Protein AF-A0A5K1BR43-F1 (afdb_monomer_lite)

Sequence (83 aa):
VDMYSLGIVFFELWHPFATVMERSVILSDLKQKWKLPPVWASEFPEQAVLLQRLVASSPSDRPSALEVLQDALPPRMEDEWLK

Secondary structure (DSSP, 8-state):
-HHHHHHHHHHHHHS--S-HHHHHHHHHHHHHH----HHHHHH-HHHHHHHHHHT-SSGGGSPPHHHHHHHTSPPPHHHHHT-

Structure (mmCIF, N/CA/C/O backbone):
data_AF-A0A5K1BR43-F1
#
_entry.id   AF-A0A5K1BR43-F1
#
loop_
_atom_site.group_PDB
_atom_site.id
_atom_site.type_symbol
_atom_site.label_atom_id
_atom_site.label_alt_id
_atom_site.label_comp_id
_atom_site.label_asym_id
_atom_site.label_entity_id
_atom_site.label_seq_id
_atom_site.pdbx_PDB_ins_code
_atom_site.Cartn_x
_atom_site.Cartn_y
_atom_site.Cartn_z
_atom_site.occupancy
_atom_site.B_iso_or_equiv
_atom_site.auth_seq_id
_atom_site.auth_comp_id
_atom_site.auth_asym_id
_atom_site.auth_atom_id
_atom_site.pdbx_PDB_model_num
ATOM 1 N N . VAL A 1 1 ? -6.693 9.277 7.553 1.00 69.94 1 VAL A N 1
ATOM 2 C CA . VAL A 1 1 ? -6.190 9.610 6.194 1.00 69.94 1 VAL A CA 1
ATOM 3 C C . VAL A 1 1 ? -4.799 9.021 5.984 1.00 69.94 1 VAL A C 1
ATOM 5 O O . VAL A 1 1 ? -4.593 8.383 4.961 1.00 69.94 1 VAL A O 1
ATOM 8 N N . ASP A 1 2 ? -3.910 9.119 6.975 1.00 92.25 2 ASP A N 1
ATOM 9 C CA . ASP A 1 2 ? -2.489 8.726 6.898 1.00 92.25 2 ASP A CA 1
ATOM 10 C C . ASP A 1 2 ? -2.240 7.273 6.477 1.00 92.25 2 ASP A C 1
ATOM 12 O O . ASP A 1 2 ? -1.383 7.012 5.638 1.00 92.25 2 ASP A O 1
ATOM 16 N N . MET A 1 3 ? -3.053 6.334 6.966 1.00 95.19 3 MET A N 1
ATOM 17 C CA . MET A 1 3 ? -2.902 4.906 6.645 1.00 95.19 3 MET A CA 1
ATOM 18 C C . MET A 1 3 ? -3.133 4.588 5.160 1.00 95.19 3 MET A C 1
ATOM 20 O O . MET A 1 3 ? -2.521 3.670 4.624 1.00 95.19 3 MET A O 1
ATOM 24 N N . TYR A 1 4 ? -3.944 5.392 4.463 1.00 94.81 4 TYR A N 1
ATOM 25 C CA . TYR A 1 4 ? -4.120 5.240 3.017 1.00 94.81 4 TYR A CA 1
ATOM 26 C C . TYR A 1 4 ? -2.856 5.652 2.270 1.00 94.81 4 TYR A C 1
ATOM 28 O O . TYR A 1 4 ? -2.376 4.926 1.404 1.00 94.81 4 TYR A O 1
ATOM 36 N N . SER A 1 5 ? -2.296 6.809 2.626 1.00 94.81 5 SER A N 1
ATOM 37 C CA . SER A 1 5 ? -1.035 7.283 2.056 1.00 94.81 5 SER A CA 1
ATOM 38 C C . SER A 1 5 ? 0.098 6.296 2.335 1.00 94.81 5 SER A C 1
ATOM 40 O O . SER A 1 5 ? 0.889 6.024 1.435 1.00 94.81 5 SER A O 1
ATOM 42 N N . LEU A 1 6 ? 0.126 5.704 3.535 1.00 94.94 6 LEU A N 1
ATOM 43 C CA . LEU A 1 6 ? 1.055 4.628 3.876 1.00 94.94 6 LEU A CA 1
ATOM 44 C C . LEU A 1 6 ? 0.900 3.429 2.938 1.00 94.94 6 LEU A C 1
ATOM 46 O O . LEU A 1 6 ? 1.904 2.942 2.440 1.00 94.94 6 LEU A O 1
ATOM 50 N N . GLY A 1 7 ? -0.327 2.982 2.655 1.00 94.62 7 GLY A N 1
ATOM 51 C CA . GLY A 1 7 ? -0.564 1.893 1.705 1.00 94.62 7 GLY A CA 1
ATOM 52 C C . GLY A 1 7 ? -0.014 2.190 0.307 1.00 94.62 7 GLY A C 1
ATOM 53 O O . GLY A 1 7 ? 0.625 1.334 -0.296 1.00 94.62 7 GLY A O 1
ATOM 54 N N . ILE A 1 8 ? -0.173 3.422 -0.185 1.00 95.38 8 ILE A N 1
ATOM 55 C CA . ILE A 1 8 ? 0.417 3.822 -1.471 1.00 95.38 8 ILE A CA 1
ATOM 56 C C . ILE A 1 8 ? 1.946 3.741 -1.421 1.00 95.38 8 ILE A C 1
ATOM 58 O O . ILE A 1 8 ? 2.531 3.073 -2.266 1.00 95.38 8 ILE A O 1
ATOM 62 N N . VAL A 1 9 ? 2.587 4.348 -0.417 1.00 94.56 9 VAL A N 1
ATOM 63 C CA . VAL A 1 9 ? 4.055 4.305 -0.268 1.00 94.56 9 VAL A CA 1
ATOM 64 C C . VAL A 1 9 ? 4.552 2.866 -0.117 1.00 94.56 9 VAL A C 1
ATOM 66 O O . VAL A 1 9 ? 5.539 2.487 -0.736 1.00 94.56 9 VAL A O 1
ATOM 69 N N . PHE A 1 10 ? 3.848 2.045 0.658 1.00 93.88 10 PHE A N 1
ATOM 70 C CA . PHE A 1 10 ? 4.156 0.633 0.850 1.00 93.88 10 PHE A CA 1
ATOM 71 C C . PHE A 1 10 ? 4.159 -0.140 -0.473 1.00 93.88 10 PHE A C 1
ATOM 73 O O . PHE A 1 10 ? 5.104 -0.878 -0.740 1.00 93.88 10 PHE A O 1
ATOM 80 N N . PHE A 1 11 ? 3.156 0.069 -1.332 1.00 94.94 11 PHE A N 1
ATOM 81 C CA . PHE A 1 11 ? 3.136 -0.543 -2.661 1.00 94.94 11 PHE A CA 1
ATOM 82 C C . PHE A 1 11 ? 4.332 -0.100 -3.514 1.00 94.94 11 PHE A C 1
ATOM 84 O O . PHE A 1 11 ? 4.976 -0.933 -4.145 1.00 94.94 11 PHE A O 1
ATOM 91 N N . GLU A 1 12 ? 4.675 1.190 -3.495 1.00 94.38 12 GLU A N 1
ATOM 92 C CA . GLU A 1 12 ? 5.821 1.715 -4.250 1.00 94.38 12 GLU A CA 1
ATOM 93 C C . GLU A 1 12 ? 7.165 1.119 -3.802 1.00 94.38 12 GLU A C 1
ATOM 95 O O . GLU A 1 12 ? 8.063 0.966 -4.626 1.00 94.38 12 GLU A O 1
ATOM 100 N N . LEU A 1 13 ? 7.308 0.745 -2.525 1.00 92.69 13 LEU A N 1
ATOM 101 C CA . LEU A 1 13 ? 8.515 0.079 -2.017 1.00 92.69 13 LEU A CA 1
ATOM 102 C C . LEU A 1 13 ? 8.677 -1.352 -2.553 1.00 92.69 13 LEU A C 1
ATOM 104 O O . LEU A 1 13 ? 9.802 -1.822 -2.698 1.00 92.69 13 LEU A O 1
ATOM 108 N N . TRP A 1 14 ? 7.570 -2.037 -2.849 1.00 90.62 14 TRP A N 1
ATOM 109 C CA . TRP A 1 14 ? 7.553 -3.434 -3.303 1.00 90.62 14 TRP A CA 1
ATOM 110 C C . TRP A 1 14 ? 7.360 -3.591 -4.813 1.00 90.62 14 TRP A C 1
ATOM 112 O O . TRP A 1 14 ? 7.435 -4.707 -5.325 1.00 90.62 14 TRP A O 1
ATOM 122 N N . HIS A 1 15 ? 7.077 -2.508 -5.536 1.00 93.25 15 HIS A N 1
ATOM 123 C CA . HIS A 1 15 ? 6.842 -2.538 -6.973 1.00 93.25 15 HIS A CA 1
ATOM 124 C C . HIS A 1 15 ? 7.669 -1.451 -7.675 1.00 93.25 15 HIS A C 1
ATOM 126 O O . HIS A 1 15 ? 7.214 -0.309 -7.796 1.00 93.25 15 HIS A O 1
ATOM 132 N N . PRO A 1 16 ? 8.896 -1.772 -8.130 1.00 92.44 16 PRO A N 1
ATOM 133 C CA . PRO A 1 16 ? 9.714 -0.814 -8.856 1.00 92.44 16 PRO A CA 1
ATOM 134 C C . PRO A 1 16 ? 9.059 -0.475 -10.197 1.00 92.44 16 PRO A C 1
ATOM 136 O O . PRO A 1 16 ? 8.635 -1.360 -10.936 1.00 92.44 16 PRO A O 1
ATOM 139 N N . PHE A 1 17 ? 9.023 0.812 -10.532 1.00 93.62 17 PHE A N 1
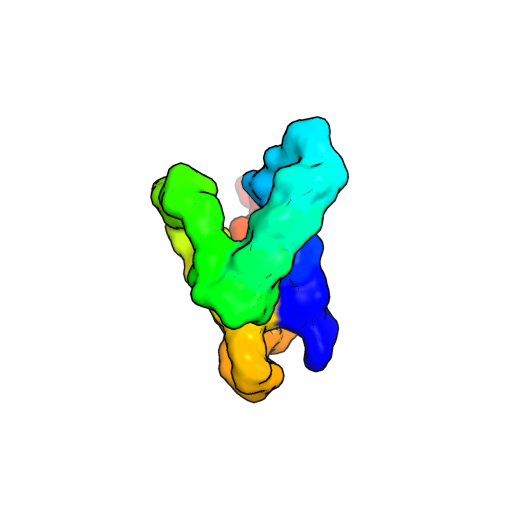ATOM 140 C CA . PHE A 1 17 ? 8.502 1.284 -11.814 1.00 93.62 17 PHE A CA 1
ATOM 141 C C . PHE A 1 17 ? 9.651 1.578 -12.771 1.00 93.62 17 PHE A C 1
ATOM 143 O O . PHE A 1 17 ? 10.614 2.251 -12.397 1.00 93.62 17 PHE A O 1
ATOM 150 N N . ALA A 1 18 ? 9.530 1.144 -14.025 1.00 94.12 18 ALA A N 1
ATOM 151 C CA . ALA A 1 18 ? 10.517 1.464 -15.051 1.00 94.12 18 ALA A CA 1
ATOM 152 C C . ALA A 1 18 ? 10.338 2.897 -15.574 1.00 94.12 18 ALA A C 1
ATOM 154 O O . ALA A 1 18 ? 11.302 3.545 -15.982 1.00 94.12 18 ALA A O 1
ATOM 155 N N . THR A 1 19 ? 9.099 3.408 -15.572 1.00 96.19 19 THR A N 1
ATOM 156 C CA . THR A 1 19 ? 8.781 4.748 -16.085 1.00 96.19 19 THR A CA 1
ATOM 157 C C . THR A 1 19 ? 7.764 5.496 -15.222 1.00 96.19 19 THR A C 1
ATOM 159 O O . THR A 1 19 ? 6.922 4.911 -14.542 1.00 96.19 19 THR A O 1
ATOM 162 N N . VAL A 1 20 ? 7.782 6.831 -15.306 1.00 95.50 20 VAL A N 1
ATOM 163 C CA . VAL A 1 20 ? 6.793 7.695 -14.631 1.00 95.50 20 VAL A CA 1
ATOM 164 C C . VAL A 1 20 ? 5.372 7.452 -15.154 1.00 95.50 20 VAL A C 1
ATOM 166 O O . VAL A 1 20 ? 4.412 7.518 -14.385 1.00 95.50 20 VAL A O 1
ATOM 169 N N . MET A 1 21 ? 5.226 7.155 -16.450 1.00 96.06 21 MET A N 1
ATOM 170 C CA . MET A 1 21 ? 3.925 6.871 -17.063 1.00 96.06 21 MET A CA 1
ATOM 171 C C . MET A 1 21 ? 3.311 5.595 -16.483 1.00 96.06 21 MET A C 1
ATOM 173 O O . MET A 1 21 ? 2.165 5.612 -16.042 1.00 96.06 21 MET A O 1
ATOM 177 N N . GLU A 1 22 ? 4.089 4.515 -16.433 1.00 95.19 22 GLU A N 1
ATOM 178 C CA . GLU A 1 22 ? 3.680 3.244 -15.831 1.00 95.19 22 GLU A CA 1
ATOM 179 C C . GLU A 1 22 ? 3.236 3.438 -14.379 1.00 95.19 22 GLU A C 1
ATOM 181 O O . GLU A 1 22 ? 2.126 3.046 -14.015 1.00 95.19 22 GLU A O 1
ATOM 186 N N . ARG A 1 23 ? 4.045 4.146 -13.580 1.00 95.62 23 ARG A N 1
ATOM 187 C CA . ARG A 1 23 ? 3.693 4.503 -12.202 1.00 95.62 23 ARG A CA 1
ATOM 188 C C . ARG A 1 23 ? 2.341 5.204 -12.119 1.00 95.62 23 ARG A C 1
ATOM 190 O O . ARG A 1 23 ? 1.514 4.859 -11.277 1.00 95.62 23 ARG A O 1
ATOM 197 N N . SER A 1 24 ? 2.108 6.191 -12.983 1.00 95.25 24 SER A N 1
ATOM 198 C CA . SER A 1 24 ? 0.854 6.949 -13.004 1.00 95.25 24 SER A CA 1
ATOM 199 C C . SER A 1 24 ? -0.352 6.058 -13.304 1.00 95.25 24 SER A C 1
ATOM 201 O O . SER A 1 24 ? -1.369 6.146 -12.612 1.00 95.25 24 SER A O 1
ATOM 203 N N . VAL A 1 25 ? -0.232 5.166 -14.293 1.00 95.12 25 VAL A N 1
ATOM 204 C CA . VAL A 1 25 ? -1.299 4.232 -14.680 1.00 95.12 25 VAL A CA 1
ATOM 205 C C . VAL A 1 25 ? -1.596 3.252 -13.549 1.00 95.12 25 VAL A C 1
ATOM 207 O O . VAL A 1 25 ? -2.744 3.162 -13.114 1.00 95.12 25 VAL A O 1
ATOM 210 N N . ILE A 1 26 ? -0.572 2.577 -13.021 1.00 95.00 26 ILE A N 1
ATOM 211 C CA . ILE A 1 26 ? -0.739 1.551 -11.984 1.00 95.00 26 ILE A CA 1
ATOM 212 C C . ILE A 1 26 ? -1.316 2.160 -10.703 1.00 95.00 26 ILE A C 1
ATOM 214 O O . ILE A 1 26 ? -2.289 1.641 -10.157 1.00 95.00 26 ILE A O 1
ATOM 218 N N . LEU A 1 27 ? -0.786 3.298 -10.238 1.00 94.56 27 LEU A N 1
ATOM 219 C CA . LEU A 1 27 ? -1.316 3.951 -9.039 1.00 94.56 27 LEU A CA 1
ATOM 220 C C . LEU A 1 27 ? -2.734 4.496 -9.252 1.00 94.56 27 LEU A C 1
ATOM 222 O O . LEU A 1 27 ? -3.519 4.518 -8.306 1.00 94.56 27 LEU A O 1
ATOM 226 N N . SER A 1 28 ? -3.087 4.932 -10.463 1.00 94.06 28 SER A N 1
ATOM 227 C CA . SER A 1 28 ? -4.461 5.354 -10.766 1.00 94.06 28 SER A CA 1
ATOM 228 C C . SER A 1 28 ? -5.427 4.173 -10.729 1.00 94.06 28 SER A C 1
ATOM 230 O O . SER A 1 28 ? -6.483 4.269 -10.103 1.00 94.06 28 SER A O 1
ATOM 232 N N . ASP A 1 29 ? -5.049 3.043 -11.328 1.00 93.88 29 ASP A N 1
ATOM 233 C CA . ASP A 1 29 ? -5.845 1.815 -11.306 1.00 93.88 29 ASP A CA 1
ATOM 234 C C . ASP A 1 29 ? -6.001 1.253 -9.887 1.00 93.88 29 ASP A C 1
ATOM 236 O O . ASP A 1 29 ? -7.102 0.840 -9.509 1.00 93.88 29 ASP A O 1
ATOM 240 N N . LEU A 1 30 ? -4.952 1.328 -9.064 1.00 91.88 30 LEU A N 1
ATOM 241 C CA . LEU A 1 30 ? -5.015 0.962 -7.653 1.00 91.88 30 LEU A CA 1
ATOM 242 C C . LEU A 1 30 ? -6.024 1.837 -6.895 1.00 91.88 30 LEU A C 1
ATOM 244 O O . LEU A 1 30 ? -6.927 1.320 -6.239 1.00 91.88 30 LEU A O 1
ATOM 248 N N . LYS A 1 31 ? -5.911 3.166 -7.024 1.00 90.00 31 LYS A N 1
ATOM 249 C CA . LYS A 1 31 ? -6.740 4.130 -6.281 1.00 90.00 31 LYS A CA 1
ATOM 250 C C . LYS A 1 31 ? -8.208 4.123 -6.707 1.00 90.00 31 LYS A C 1
ATOM 252 O O . LYS A 1 31 ? -9.077 4.339 -5.869 1.00 90.00 31 LYS A O 1
ATOM 257 N N . GLN A 1 32 ? -8.480 3.931 -7.999 1.00 88.75 32 GLN A N 1
ATOM 258 C CA . GLN A 1 32 ? -9.826 4.073 -8.565 1.00 88.75 32 GLN A CA 1
ATOM 259 C C . GLN A 1 32 ? -10.569 2.746 -8.707 1.00 88.75 32 GLN A C 1
ATOM 261 O O . GLN A 1 32 ? -11.787 2.712 -8.553 1.00 88.75 32 GLN A O 1
ATOM 266 N N . LYS A 1 33 ? -9.861 1.668 -9.057 1.00 88.06 33 LYS A N 1
ATOM 267 C CA . LYS A 1 33 ? -10.475 0.390 -9.456 1.00 88.06 33 LYS A CA 1
ATOM 268 C C . LYS A 1 33 ? -10.102 -0.766 -8.542 1.00 88.06 33 LYS A C 1
ATOM 270 O O . LYS A 1 33 ? -10.579 -1.873 -8.774 1.00 88.06 33 LYS A O 1
ATOM 275 N N . TRP A 1 34 ? -9.238 -0.529 -7.558 1.00 87.19 34 TRP A N 1
ATOM 276 C CA . TRP A 1 34 ? -8.696 -1.576 -6.705 1.00 87.19 34 TRP A CA 1
ATOM 277 C C . TRP A 1 34 ? -8.031 -2.713 -7.500 1.00 87.19 34 TRP A C 1
ATOM 279 O O . TRP A 1 34 ? -8.197 -3.896 -7.209 1.00 87.19 34 TRP A O 1
ATOM 289 N N . LYS A 1 35 ? -7.297 -2.346 -8.560 1.00 90.75 35 LYS A N 1
ATOM 290 C CA . LYS A 1 35 ? -6.602 -3.302 -9.428 1.00 90.75 35 LYS A CA 1
ATOM 291 C C . LYS A 1 35 ? -5.110 -3.308 -9.133 1.00 90.75 35 LYS A C 1
ATOM 293 O O . LYS A 1 35 ? -4.414 -2.341 -9.429 1.00 90.75 35 LYS A O 1
ATOM 298 N N . LEU A 1 36 ? -4.639 -4.423 -8.583 1.00 91.19 36 LEU A N 1
ATOM 299 C CA . LEU A 1 36 ? -3.218 -4.718 -8.416 1.00 91.19 36 LEU A CA 1
ATOM 300 C C . LEU A 1 36 ? -2.675 -5.449 -9.652 1.00 91.19 36 LEU A C 1
ATOM 302 O O . LEU A 1 36 ? -3.424 -6.207 -10.278 1.00 91.19 36 LEU A O 1
ATOM 306 N N . PRO A 1 37 ? -1.384 -5.279 -9.995 1.00 93.38 37 PRO A N 1
ATOM 307 C CA . PRO A 1 37 ? -0.735 -6.134 -10.980 1.00 93.38 37 PRO A CA 1
ATOM 308 C C . PRO A 1 37 ? -0.867 -7.611 -10.553 1.00 93.38 37 PRO A C 1
ATOM 310 O O . PRO A 1 37 ? -0.432 -7.952 -9.451 1.00 93.38 37 PRO A O 1
ATOM 313 N N . PRO A 1 38 ? -1.453 -8.503 -11.379 1.00 92.25 38 PRO A N 1
ATOM 314 C CA . PRO A 1 38 ? -1.735 -9.882 -10.967 1.00 92.25 38 PRO A CA 1
ATOM 315 C C . PR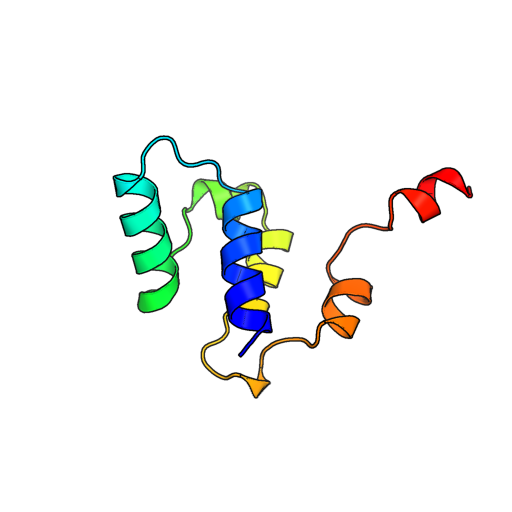O A 1 38 ? -0.488 -10.667 -10.557 1.00 92.25 38 PRO A C 1
ATOM 317 O O . PRO A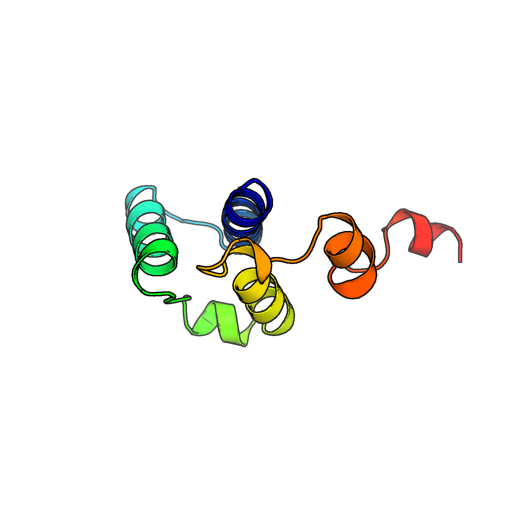 1 38 ? -0.529 -11.422 -9.591 1.00 92.25 38 PRO A O 1
ATOM 320 N N . VAL A 1 39 ? 0.623 -10.446 -11.267 1.00 92.38 39 VAL A N 1
ATOM 321 C CA . VAL A 1 39 ? 1.917 -11.073 -10.964 1.00 92.38 39 VAL A CA 1
ATOM 322 C C . VAL A 1 39 ? 2.388 -10.654 -9.571 1.00 92.38 39 VAL A C 1
ATOM 324 O O . VAL A 1 39 ? 2.614 -11.511 -8.726 1.00 92.38 39 VAL A O 1
ATOM 327 N N . TRP A 1 40 ? 2.383 -9.350 -9.280 1.00 93.75 40 TRP A N 1
ATOM 328 C CA . TRP A 1 40 ? 2.773 -8.821 -7.972 1.00 93.75 40 TRP A CA 1
ATOM 329 C C . TRP A 1 40 ? 1.906 -9.378 -6.833 1.00 93.75 40 TRP A C 1
ATOM 331 O O . TRP A 1 40 ? 2.426 -9.809 -5.811 1.00 93.75 40 TRP A O 1
ATOM 341 N N . ALA A 1 41 ? 0.583 -9.431 -7.021 1.00 93.19 41 ALA A N 1
ATOM 342 C CA . ALA A 1 41 ? -0.327 -9.976 -6.012 1.00 93.19 41 ALA A CA 1
ATOM 343 C C . ALA A 1 41 ? -0.109 -11.482 -5.766 1.00 93.19 41 ALA A C 1
ATOM 345 O O . ALA A 1 41 ? -0.351 -11.958 -4.659 1.00 93.19 41 ALA A O 1
ATOM 346 N N . SER A 1 42 ? 0.343 -12.225 -6.783 1.00 93.69 42 SER A N 1
ATOM 347 C CA . SER A 1 42 ? 0.699 -13.641 -6.643 1.00 93.69 42 SER A CA 1
ATOM 348 C C . SER A 1 42 ? 2.067 -13.864 -5.992 1.00 93.69 42 SER A C 1
ATOM 350 O O . SER A 1 42 ? 2.238 -14.849 -5.281 1.00 93.69 42 SER A O 1
ATOM 352 N N . GLU A 1 43 ? 3.019 -12.952 -6.201 1.00 94.12 43 GLU A N 1
ATOM 353 C CA . GLU A 1 43 ? 4.352 -13.003 -5.587 1.00 94.12 43 GLU A CA 1
ATOM 354 C C . GLU A 1 43 ? 4.325 -12.579 -4.112 1.00 94.12 43 GLU A C 1
ATOM 356 O O . GLU A 1 43 ? 5.067 -13.130 -3.301 1.00 94.12 43 GLU A O 1
ATOM 361 N N . PHE A 1 44 ? 3.446 -11.636 -3.754 1.00 92.62 44 PHE A N 1
ATOM 362 C CA . PHE A 1 44 ? 3.3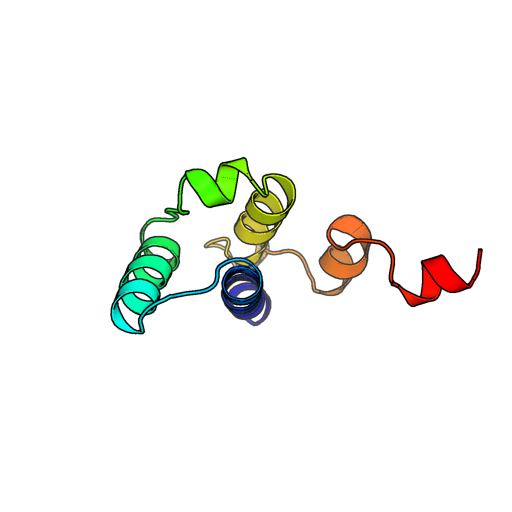88 -11.016 -2.427 1.00 92.62 44 PHE A CA 1
ATOM 363 C C . PHE A 1 44 ? 1.969 -11.050 -1.828 1.00 92.62 44 PHE A C 1
ATOM 365 O O . PHE A 1 44 ? 1.347 -10.002 -1.617 1.00 92.62 44 PHE A O 1
ATOM 372 N N . PRO A 1 45 ? 1.409 -12.246 -1.561 1.00 92.31 45 PRO A N 1
ATOM 373 C CA . PRO A 1 45 ? 0.017 -12.385 -1.135 1.00 92.31 45 PRO A CA 1
ATOM 374 C C . PRO A 1 45 ? -0.268 -11.729 0.225 1.00 92.31 45 PRO A C 1
ATOM 376 O O . PRO A 1 45 ? -1.318 -11.111 0.401 1.00 92.31 45 PRO A O 1
ATOM 379 N N . GLU A 1 46 ? 0.662 -11.801 1.181 1.00 90.19 46 GLU A N 1
ATOM 380 C CA . GLU A 1 46 ? 0.502 -11.185 2.508 1.00 90.19 46 GLU A CA 1
ATOM 381 C C . GLU A 1 46 ? 0.519 -9.652 2.421 1.00 90.19 46 GLU A C 1
ATOM 383 O O . GLU A 1 46 ? -0.317 -8.959 3.007 1.00 90.19 46 GLU A O 1
ATOM 388 N N . GLN A 1 47 ? 1.427 -9.116 1.607 1.00 91.69 47 GLN A N 1
ATOM 389 C CA . GLN A 1 47 ? 1.565 -7.692 1.334 1.00 91.69 47 GLN A CA 1
ATOM 390 C C . GLN A 1 47 ? 0.333 -7.167 0.596 1.00 91.69 47 GLN A C 1
ATOM 392 O O . GLN A 1 47 ? -0.124 -6.064 0.887 1.00 91.69 47 GLN A O 1
ATOM 397 N N . ALA A 1 48 ? -0.247 -7.950 -0.318 1.00 92.88 48 ALA A N 1
ATOM 398 C CA . ALA A 1 48 ? -1.491 -7.601 -0.995 1.00 92.88 48 ALA A CA 1
ATOM 399 C C . ALA A 1 48 ? -2.668 -7.481 -0.011 1.00 92.88 48 ALA 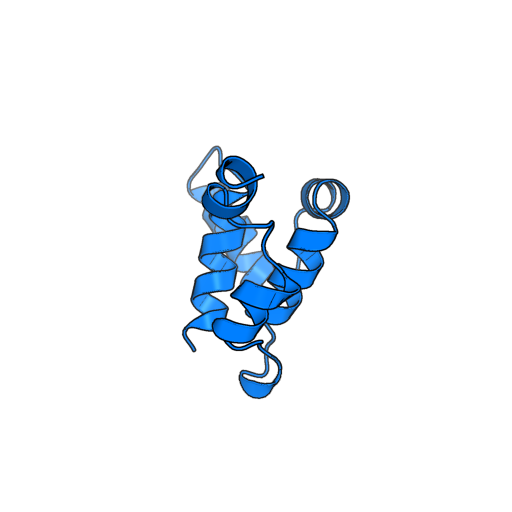A C 1
ATOM 401 O O . ALA A 1 48 ? -3.441 -6.523 -0.099 1.00 92.88 48 ALA A O 1
ATOM 402 N N . VAL A 1 49 ? -2.774 -8.392 0.965 1.00 92.31 49 VAL A N 1
ATOM 403 C CA . VAL A 1 49 ? -3.794 -8.324 2.028 1.00 92.31 49 VAL A CA 1
ATOM 404 C C . VAL A 1 49 ? -3.594 -7.089 2.906 1.00 92.31 49 VAL A C 1
ATOM 406 O O . VAL A 1 49 ? -4.553 -6.357 3.171 1.00 92.31 49 VAL A O 1
ATOM 409 N N . LEU A 1 50 ? -2.360 -6.811 3.334 1.00 93.00 50 LEU A N 1
ATOM 410 C CA . LEU A 1 50 ? -2.060 -5.605 4.109 1.00 93.00 50 LEU A CA 1
ATOM 411 C C . LEU A 1 50 ? -2.392 -4.336 3.314 1.00 93.00 50 LEU A C 1
ATOM 413 O O . LEU A 1 50 ? -3.079 -3.447 3.820 1.00 93.00 50 LEU A O 1
ATOM 417 N N . LEU A 1 51 ? -1.954 -4.270 2.058 1.00 94.19 51 LEU A N 1
ATOM 418 C CA . LEU A 1 51 ? -2.210 -3.151 1.160 1.00 94.19 51 LEU A CA 1
ATOM 419 C C . LEU A 1 51 ? -3.714 -2.903 1.003 1.00 94.19 51 LEU A C 1
ATOM 421 O O . LEU A 1 51 ? -4.144 -1.756 1.103 1.00 94.19 51 LEU A O 1
ATOM 425 N N . GLN A 1 52 ? -4.518 -3.963 0.863 1.00 92.88 52 GLN A N 1
ATOM 426 C CA . GLN A 1 52 ? -5.979 -3.876 0.821 1.00 92.88 52 GLN A CA 1
ATOM 427 C C . GLN A 1 52 ? -6.584 -3.232 2.058 1.00 92.88 52 GLN A C 1
ATOM 429 O O . GLN A 1 52 ? -7.455 -2.367 1.942 1.00 92.88 52 GLN A O 1
ATOM 434 N N . ARG A 1 53 ? -6.113 -3.621 3.241 1.00 93.44 53 ARG A N 1
ATOM 435 C CA . ARG A 1 53 ? -6.582 -3.044 4.502 1.00 93.44 53 ARG A CA 1
ATOM 436 C C . ARG A 1 53 ? -6.168 -1.577 4.634 1.00 93.44 53 ARG A C 1
ATOM 438 O O . ARG A 1 53 ? -6.980 -0.745 5.025 1.00 93.44 53 ARG A O 1
ATOM 445 N N . LEU A 1 54 ? -4.931 -1.233 4.270 1.00 94.00 54 LEU A N 1
ATOM 446 C CA . LEU A 1 54 ? -4.390 0.127 4.396 1.00 94.00 54 LEU A CA 1
ATOM 447 C C . LEU A 1 54 ? -5.143 1.159 3.553 1.00 94.00 54 LEU A C 1
ATOM 449 O O . LEU A 1 54 ? -5.355 2.292 3.989 1.00 94.00 54 LEU A O 1
ATOM 453 N N . VAL A 1 55 ? -5.571 0.772 2.356 1.00 93.31 55 VAL A N 1
ATOM 454 C CA . VAL A 1 55 ? -6.205 1.681 1.389 1.00 93.31 55 VAL A CA 1
ATOM 455 C C . VAL A 1 55 ? -7.713 1.459 1.238 1.00 93.31 55 VAL A C 1
ATOM 457 O O . VAL A 1 55 ? -8.315 1.936 0.274 1.00 93.31 55 VAL A O 1
ATOM 460 N N . ALA A 1 56 ? -8.340 0.782 2.205 1.00 92.38 56 ALA A N 1
ATOM 461 C CA . ALA A 1 56 ? -9.784 0.583 2.242 1.00 92.38 56 ALA A CA 1
ATOM 462 C C . ALA A 1 56 ? -10.544 1.910 2.050 1.00 92.38 56 ALA A C 1
ATOM 464 O O . ALA A 1 56 ? -10.136 2.966 2.555 1.00 92.38 56 ALA A O 1
ATOM 465 N N . SER A 1 57 ? -11.659 1.878 1.312 1.00 89.62 57 SER A N 1
ATOM 466 C CA . SER A 1 57 ? -12.433 3.086 0.989 1.00 89.62 57 SER A CA 1
ATOM 467 C C . SER A 1 57 ? -12.921 3.796 2.251 1.00 89.62 57 SER A C 1
ATOM 469 O O . SER A 1 57 ? -12.762 5.011 2.373 1.00 89.62 57 SER A O 1
ATOM 471 N N . SER A 1 58 ? -13.433 3.029 3.216 1.00 92.19 58 SER A N 1
ATOM 472 C CA . SER A 1 58 ? -13.786 3.523 4.545 1.00 92.19 58 SER A CA 1
ATOM 473 C C . SER A 1 58 ? -12.522 3.735 5.386 1.00 92.19 58 SER A C 1
ATOM 475 O O . SER A 1 58 ? -11.741 2.799 5.561 1.00 92.19 58 SER A O 1
ATOM 477 N N . PRO A 1 59 ? -12.295 4.936 5.949 1.00 92.44 59 PRO A N 1
ATOM 478 C CA . PRO A 1 59 ? -11.187 5.171 6.870 1.00 92.44 59 PRO A CA 1
ATOM 479 C C . PRO A 1 59 ? -11.238 4.314 8.138 1.00 92.44 59 PRO A C 1
ATOM 481 O O . PRO A 1 59 ? -10.183 4.048 8.701 1.00 92.44 59 PRO A O 1
ATOM 484 N N . SER A 1 60 ? -12.432 3.903 8.572 1.00 93.44 60 SER A N 1
ATOM 485 C CA . SER A 1 60 ? -12.637 3.097 9.782 1.00 93.44 60 SER A CA 1
ATOM 486 C C . SER A 1 60 ? -12.239 1.631 9.614 1.00 93.44 60 SER A C 1
ATOM 488 O O . SER A 1 60 ? -11.973 0.974 10.611 1.00 93.44 60 SER A O 1
ATOM 490 N N . ASP A 1 61 ? -12.161 1.137 8.376 1.00 93.06 61 ASP A N 1
ATOM 491 C CA . ASP A 1 61 ? -11.755 -0.247 8.082 1.00 93.06 61 ASP A CA 1
ATOM 492 C C . ASP A 1 61 ? -10.227 -0.387 7.975 1.00 93.06 61 ASP A C 1
ATOM 494 O O . ASP A 1 61 ? -9.692 -1.488 7.821 1.00 93.06 61 ASP A O 1
ATOM 498 N N . ARG A 1 62 ? -9.509 0.742 8.022 1.00 95.06 62 ARG A N 1
ATOM 499 C CA . ARG A 1 62 ? -8.051 0.772 7.929 1.00 95.06 62 ARG A CA 1
ATOM 500 C C . ARG A 1 62 ? -7.453 0.462 9.298 1.00 95.06 62 ARG A C 1
ATOM 502 O O . ARG A 1 62 ? -7.899 1.045 10.286 1.00 95.06 62 ARG A O 1
ATOM 509 N N . PRO A 1 63 ? -6.412 -0.380 9.362 1.00 94.62 63 PRO A N 1
ATOM 510 C CA . PRO A 1 63 ? -5.722 -0.643 10.610 1.00 94.62 63 PRO A CA 1
ATOM 511 C C . PRO A 1 63 ? -5.017 0.627 11.078 1.00 94.62 63 PRO A C 1
ATOM 513 O O . PRO A 1 63 ? -4.570 1.449 10.275 1.00 94.62 63 PRO A O 1
ATOM 516 N N . SER A 1 64 ? -4.888 0.771 12.385 1.00 94.06 64 SER A N 1
ATOM 517 C CA . SER A 1 64 ? -4.012 1.743 13.018 1.00 94.06 64 SER A CA 1
ATOM 518 C C . SER A 1 64 ? -2.540 1.405 12.765 1.00 94.06 64 SER A C 1
ATOM 520 O O . SER A 1 64 ? -2.174 0.266 12.474 1.00 94.06 64 SER A O 1
ATOM 522 N N . ALA A 1 65 ? -1.661 2.396 12.920 1.00 91.88 65 ALA A N 1
ATOM 523 C CA . ALA A 1 65 ? -0.220 2.175 12.801 1.00 91.88 65 ALA A CA 1
ATOM 524 C C . ALA A 1 65 ? 0.300 1.121 13.798 1.00 91.88 65 ALA A C 1
ATOM 526 O O . ALA A 1 65 ? 1.226 0.381 13.477 1.00 91.88 65 ALA A O 1
ATOM 527 N N . LEU A 1 66 ? -0.311 1.032 14.986 1.00 90.44 66 LEU A N 1
ATOM 528 C CA . LEU A 1 66 ? 0.059 0.045 15.998 1.00 90.44 66 LEU A CA 1
ATOM 529 C C . LEU A 1 66 ? -0.294 -1.381 15.557 1.00 90.44 66 LEU A C 1
ATOM 531 O O . LEU A 1 66 ? 0.559 -2.256 15.642 1.00 90.44 66 LEU A O 1
ATOM 535 N N . GLU A 1 67 ? -1.503 -1.597 15.033 1.00 90.69 67 GLU A N 1
ATOM 536 C CA . GLU A 1 67 ? -1.930 -2.906 14.513 1.00 90.69 67 GLU A CA 1
ATOM 537 C C . GLU A 1 67 ? -1.042 -3.360 13.345 1.00 90.69 67 GLU A C 1
ATOM 539 O O . GLU A 1 67 ? -0.654 -4.521 13.269 1.00 90.69 67 GLU A O 1
ATOM 544 N N . VAL A 1 68 ? -0.642 -2.440 12.459 1.00 90.31 68 VAL A N 1
ATOM 545 C CA . VAL A 1 68 ? 0.290 -2.759 11.362 1.00 90.31 68 VAL A CA 1
ATOM 546 C C . VAL A 1 68 ? 1.652 -3.212 11.895 1.00 90.31 68 VAL A C 1
ATOM 548 O O . VAL A 1 68 ? 2.212 -4.180 11.388 1.00 90.31 68 VAL A O 1
ATOM 551 N N . LEU A 1 69 ? 2.180 -2.534 12.919 1.00 86.19 69 LEU A N 1
ATOM 552 C CA . LEU A 1 69 ? 3.466 -2.875 13.536 1.00 86.19 69 LEU A CA 1
ATOM 553 C C . LEU A 1 69 ? 3.454 -4.228 14.258 1.00 86.19 69 LEU A C 1
ATOM 555 O O . LEU A 1 69 ? 4.518 -4.820 14.409 1.00 86.19 69 LEU A O 1
ATOM 559 N N . GLN A 1 70 ? 2.296 -4.675 14.742 1.00 82.81 70 GLN A N 1
ATOM 560 C CA . GLN A 1 70 ? 2.164 -5.908 15.519 1.00 82.81 70 GLN A CA 1
ATOM 561 C C . GLN A 1 70 ? 1.854 -7.126 14.645 1.00 82.81 70 GLN A C 1
ATOM 563 O O . GLN A 1 70 ? 2.441 -8.182 14.860 1.00 82.81 70 GLN A O 1
ATOM 568 N N . ASP A 1 71 ? 0.968 -6.970 13.658 1.00 74.94 71 ASP A N 1
ATOM 569 C CA . ASP A 1 71 ? 0.355 -8.114 12.974 1.00 74.94 71 ASP A CA 1
ATOM 570 C C . ASP A 1 71 ? 0.801 -8.287 11.519 1.00 74.94 71 ASP A C 1
ATOM 572 O O . ASP A 1 71 ? 0.530 -9.324 10.916 1.00 74.94 71 ASP A O 1
ATOM 576 N N . ALA A 1 72 ? 1.406 -7.261 10.913 1.00 72.12 72 ALA A N 1
ATOM 577 C CA . ALA A 1 72 ? 1.543 -7.200 9.457 1.00 72.12 72 ALA A CA 1
ATOM 578 C C . ALA A 1 72 ? 2.960 -6.925 8.946 1.00 72.12 72 ALA A C 1
ATOM 580 O O . ALA A 1 72 ? 3.185 -6.952 7.735 1.00 72.12 72 ALA A O 1
ATOM 581 N N . LEU A 1 73 ? 3.907 -6.647 9.839 1.00 69.50 73 LEU A N 1
ATOM 582 C CA . LEU A 1 73 ? 5.310 -6.477 9.488 1.00 69.50 73 LEU A CA 1
ATOM 583 C C . LEU A 1 73 ? 6.129 -7.654 10.027 1.00 69.50 73 LEU A C 1
ATOM 585 O O . LEU A 1 73 ? 5.804 -8.178 11.094 1.00 69.50 73 LEU A O 1
ATOM 589 N N . PRO A 1 74 ? 7.189 -8.074 9.311 1.00 65.69 74 PRO A N 1
ATOM 590 C CA . PRO A 1 74 ? 8.124 -9.052 9.847 1.00 65.69 74 PRO A CA 1
ATOM 591 C C . PRO A 1 74 ? 8.718 -8.548 11.174 1.00 65.69 74 PRO A C 1
ATOM 593 O O . PRO A 1 74 ? 8.747 -7.329 11.402 1.00 65.69 74 PRO A O 1
ATOM 596 N N . PRO A 1 75 ? 9.204 -9.459 12.042 1.00 64.00 75 PRO A N 1
ATOM 597 C CA . PRO A 1 75 ? 9.912 -9.085 13.261 1.00 64.00 75 PRO A CA 1
ATOM 598 C C . PRO A 1 75 ? 10.967 -8.029 12.946 1.00 64.00 75 PRO A C 1
ATOM 600 O O . PRO A 1 75 ? 11.587 -8.068 11.877 1.00 64.00 75 PRO A O 1
ATOM 603 N N . ARG A 1 76 ? 11.160 -7.057 13.843 1.00 65.62 76 ARG A N 1
ATOM 604 C CA . ARG A 1 76 ? 12.153 -6.014 13.586 1.00 65.62 76 ARG A CA 1
ATOM 605 C C . ARG A 1 76 ? 13.498 -6.705 13.436 1.00 65.62 76 ARG A C 1
ATOM 607 O O . ARG A 1 76 ? 13.788 -7.628 14.189 1.00 65.62 76 ARG A O 1
ATOM 614 N N . MET A 1 77 ? 14.331 -6.239 12.507 1.00 63.22 77 MET A N 1
ATOM 615 C CA . MET A 1 77 ? 15.682 -6.790 12.352 1.00 63.22 77 MET A CA 1
ATOM 616 C C . MET A 1 77 ? 16.400 -6.834 13.711 1.00 63.22 77 MET A C 1
ATOM 618 O O . MET A 1 77 ? 17.022 -7.829 14.039 1.00 63.22 77 MET A O 1
ATOM 622 N N . GLU A 1 78 ? 16.228 -5.810 14.552 1.00 63.59 78 GLU A N 1
ATOM 623 C CA . GLU A 1 78 ? 16.752 -5.756 15.927 1.00 63.59 78 GLU A CA 1
ATOM 624 C C . GLU A 1 78 ? 16.323 -6.948 16.812 1.00 63.59 78 GLU A C 1
ATOM 626 O O . GLU A 1 78 ? 17.129 -7.433 17.603 1.00 63.59 78 GLU A O 1
ATOM 631 N N . ASP A 1 79 ? 15.101 -7.463 16.641 1.00 59.69 79 ASP A N 1
ATOM 632 C CA . ASP A 1 79 ? 14.574 -8.629 17.365 1.00 59.69 79 ASP A CA 1
ATOM 633 C C . ASP A 1 79 ? 15.213 -9.951 16.888 1.00 59.69 79 ASP A C 1
ATOM 635 O O . ASP A 1 79 ? 15.237 -10.930 17.639 1.00 59.69 79 ASP A O 1
ATOM 639 N N . GLU A 1 80 ? 15.741 -9.998 15.657 1.00 55.50 80 GLU A N 1
ATOM 640 C CA . GLU A 1 80 ? 16.514 -11.136 15.134 1.00 55.50 80 GLU A CA 1
ATOM 641 C C . GLU A 1 80 ? 17.954 -11.157 15.663 1.00 55.50 80 GLU A C 1
ATOM 643 O O . GLU A 1 80 ? 18.483 -12.237 15.907 1.00 55.50 80 GLU A O 1
ATOM 648 N N . TRP A 1 81 ? 18.579 -9.994 15.891 1.00 55.59 81 TRP A N 1
ATOM 649 C CA . TRP A 1 81 ? 19.948 -9.900 16.434 1.00 55.59 81 TRP A CA 1
ATOM 650 C C . TRP A 1 81 ? 20.032 -10.149 17.951 1.00 55.59 81 TRP A C 1
ATOM 652 O O . TRP A 1 81 ? 21.129 -10.305 18.486 1.00 55.59 81 TRP A O 1
ATOM 662 N N . LEU A 1 82 ? 18.892 -10.160 18.649 1.00 54.34 82 LEU A N 1
ATOM 663 C CA . LEU A 1 82 ? 18.780 -10.398 20.095 1.00 54.34 82 LEU A CA 1
ATOM 664 C C . LEU A 1 82 ? 18.447 -11.861 20.463 1.00 54.34 82 LEU A C 1
ATOM 666 O O . LEU A 1 82 ? 18.232 -12.148 21.644 1.00 54.34 82 LEU A O 1
ATOM 670 N N . LYS A 1 83 ? 18.408 -12.777 19.486 1.00 48.22 83 LYS A N 1
ATOM 671 C CA . LYS A 1 83 ? 18.295 -14.233 19.691 1.00 48.22 83 LYS A CA 1
ATOM 672 C C . LYS A 1 83 ? 19.616 -14.936 19.408 1.00 48.22 83 LYS A C 1
ATOM 674 O O . LYS A 1 83 ? 19.872 -15.944 20.104 1.00 48.22 83 LYS A O 1
#

Organism: NCBI:txid210225

InterPro domains:
  IPR000719 Protein kinase domain [PS50011] (1-82)
  IPR011009 Protein kinase-like d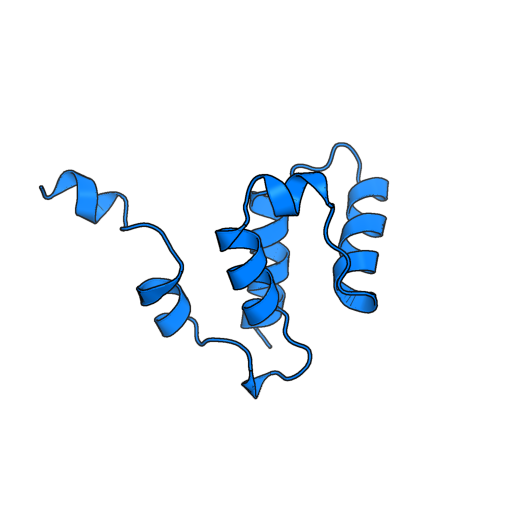omain superfamily [SSF56112] (1-71)
  IPR050339 Cell Cycle and Stress Response Kinase [PTHR11042] (1-78)

Radius of gyration: 13.96 Å; chains: 1; bounding box: 34×24×37 Å

pLDDT: mean 87.8, std 11.77, range [48.22, 96.19]

Foldseek 3Di:
DVLQVVLLVLVCVQDPDPDPVRNVVQVCCCLPVVDHDPVSCVVCVLNSVLSCQSNPPDPVSHDDPVCCVPPRDDDDVVVVVVD